Protein AF-A0A9Q5C051-F1 (afdb_monomer_lite)

pLDDT: mean 81.2, std 15.71, range [32.88, 98.19]

Sequence (158 aa):
MPCTTTLAGKKATADGSTLIARNEDYGHAFNPKRFIVVTPDKQPKDYQSVTSKCKVDLPGNPMRYTVVPELESTMKTMGWWGEAGINAANVAMSATETSTTNSRVLGVDPMNKKGIGEELQMKLQKANDQTAKAAYDAAMKCFGDCVETGALQIKLNY

Radius of gyration: 18.77 Å; chains: 1; bounding box: 48×50×43 Å

Structure (mmCIF, N/CA/C/O backbone):
data_AF-A0A9Q5C051-F1
#
_entry.id   AF-A0A9Q5C051-F1
#
loop_
_atom_site.group_PDB
_atom_site.id
_atom_site.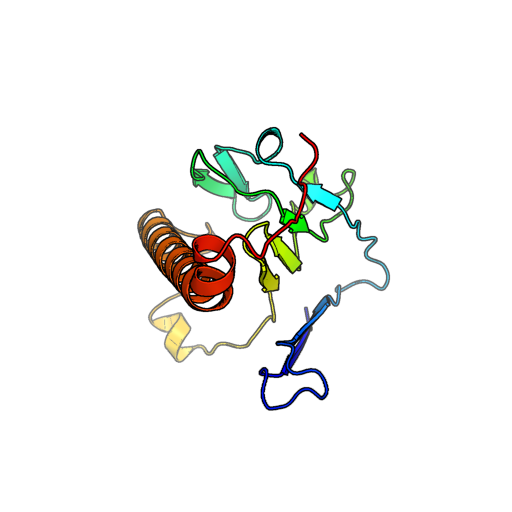type_symbol
_atom_site.label_atom_id
_atom_site.label_alt_id
_atom_site.label_comp_id
_atom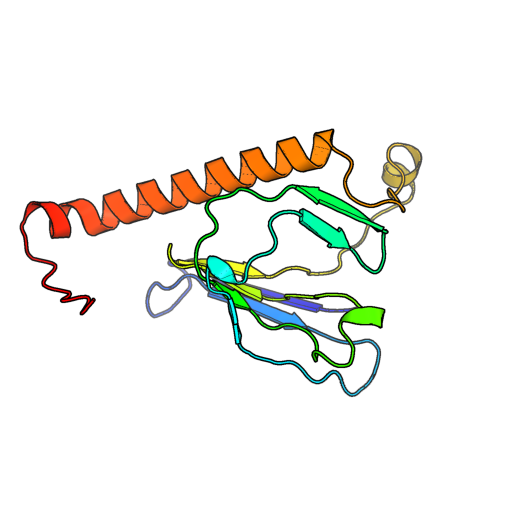_site.label_asym_id
_atom_site.label_entity_id
_atom_site.label_seq_id
_atom_site.pdbx_PDB_ins_code
_atom_site.Cartn_x
_atom_site.Cartn_y
_atom_site.Cartn_z
_atom_site.occupancy
_atom_site.B_iso_or_equiv
_atom_site.auth_seq_id
_atom_site.auth_comp_id
_atom_site.auth_asym_id
_atom_site.auth_atom_id
_atom_site.pdbx_PDB_model_num
ATOM 1 N N . MET A 1 1 ? 11.173 -9.947 -2.885 1.00 74.62 1 MET A N 1
ATOM 2 C CA . MET A 1 1 ? 11.830 -9.709 -1.584 1.00 74.62 1 MET A CA 1
ATOM 3 C C . MET A 1 1 ? 10.912 -10.285 -0.525 1.00 74.62 1 MET A C 1
ATOM 5 O O . MET A 1 1 ? 9.707 -10.253 -0.771 1.00 74.62 1 MET A O 1
ATOM 9 N N . PRO A 1 2 ? 11.434 -10.899 0.546 1.00 84.94 2 PRO A N 1
ATOM 10 C CA . PRO A 1 2 ? 10.574 -11.351 1.628 1.00 84.94 2 PRO A CA 1
ATOM 11 C C . PRO A 1 2 ? 9.934 -10.132 2.296 1.00 84.94 2 PRO A C 1
ATOM 13 O O . PRO A 1 2 ? 10.483 -9.038 2.274 1.00 84.94 2 PRO A O 1
ATOM 16 N N . CYS A 1 3 ? 8.728 -10.297 2.797 1.00 91.00 3 CYS A N 1
ATOM 17 C CA . CYS A 1 3 ? 8.149 -9.413 3.789 1.00 91.00 3 CYS A CA 1
ATOM 18 C C . CYS A 1 3 ? 7.553 -10.330 4.857 1.00 91.00 3 CYS A C 1
ATOM 20 O O . CYS A 1 3 ? 7.544 -11.560 4.731 1.00 91.00 3 CYS A O 1
ATOM 22 N N . THR A 1 4 ? 7.097 -9.754 5.957 1.00 93.50 4 THR A N 1
ATOM 23 C CA . THR A 1 4 ? 6.264 -10.495 6.904 1.00 93.50 4 THR A CA 1
ATOM 24 C C . THR A 1 4 ? 5.171 -9.583 7.400 1.00 93.50 4 THR A C 1
ATOM 26 O O . THR A 1 4 ? 5.454 -8.501 7.914 1.00 93.50 4 THR A O 1
ATOM 29 N N . THR A 1 5 ? 3.930 -10.032 7.252 1.00 93.12 5 THR A N 1
ATOM 30 C CA . THR A 1 5 ? 2.733 -9.273 7.607 1.00 93.12 5 THR A CA 1
ATOM 31 C C . THR A 1 5 ? 2.006 -9.917 8.786 1.00 93.12 5 THR A C 1
ATOM 33 O O . THR A 1 5 ? 1.741 -11.119 8.779 1.00 93.12 5 THR A O 1
ATOM 36 N N . THR A 1 6 ? 1.612 -9.097 9.762 1.00 94.81 6 THR A N 1
ATOM 37 C CA . THR A 1 6 ? 0.761 -9.479 10.897 1.00 94.81 6 THR A CA 1
ATOM 38 C C . THR A 1 6 ? -0.534 -8.679 10.854 1.00 94.81 6 THR A C 1
ATOM 40 O O . THR A 1 6 ? -0.519 -7.454 10.721 1.00 94.81 6 THR A O 1
ATOM 43 N N . LEU A 1 7 ? -1.662 -9.375 11.001 1.00 91.88 7 LEU A N 1
ATOM 44 C CA . LEU A 1 7 ? -2.998 -8.785 11.037 1.00 91.88 7 LEU A CA 1
ATOM 45 C C . LEU A 1 7 ? -3.692 -9.178 12.345 1.00 91.88 7 LEU A C 1
ATOM 47 O O . LEU A 1 7 ? -3.722 -10.359 12.692 1.00 91.88 7 LEU A O 1
ATOM 51 N N . ALA A 1 8 ? -4.292 -8.213 13.042 1.00 90.38 8 ALA A N 1
ATOM 52 C CA . ALA A 1 8 ? -5.121 -8.472 14.217 1.00 90.38 8 ALA A CA 1
ATOM 53 C C . ALA A 1 8 ? -6.434 -7.688 14.126 1.00 90.38 8 ALA A C 1
ATOM 55 O O . ALA A 1 8 ? -6.449 -6.462 14.021 1.00 90.38 8 ALA A O 1
ATOM 56 N N . GLY A 1 9 ? -7.559 -8.404 14.155 1.00 88.81 9 GLY A N 1
ATOM 57 C CA . GLY A 1 9 ? -8.879 -7.776 14.173 1.00 88.81 9 GLY A CA 1
ATOM 58 C C . GLY A 1 9 ? -9.217 -7.201 15.548 1.00 88.81 9 GLY A C 1
ATOM 59 O O . GLY A 1 9 ? -8.744 -7.705 16.560 1.00 88.81 9 GLY A O 1
ATOM 60 N N . LYS A 1 10 ? -10.136 -6.230 15.598 1.00 88.12 10 LYS A N 1
ATOM 61 C CA . LYS A 1 10 ? -10.591 -5.556 16.835 1.00 88.12 10 LYS A CA 1
ATOM 62 C C . LYS A 1 10 ? -11.032 -6.437 18.013 1.00 88.12 10 LYS A C 1
ATOM 64 O O . LYS A 1 10 ? -11.194 -5.941 19.113 1.00 88.12 10 LYS A O 1
ATOM 69 N N . LYS A 1 11 ? -11.323 -7.722 17.792 1.00 90.69 11 LYS A N 1
ATOM 70 C CA . LYS A 1 11 ? -11.683 -8.667 18.869 1.00 90.69 11 LYS A CA 1
ATOM 71 C C . LYS A 1 11 ? -10.487 -9.465 19.401 1.00 90.69 11 LYS A C 1
ATOM 73 O O . LYS A 1 11 ? -10.646 -10.213 20.355 1.00 90.69 11 LYS A O 1
ATOM 78 N N . ALA A 1 12 ? -9.335 -9.356 18.747 1.00 93.50 12 ALA A N 1
ATOM 79 C CA . ALA A 1 12 ? -8.104 -10.065 19.080 1.00 93.50 12 ALA A CA 1
ATOM 80 C C . ALA A 1 12 ? -7.056 -9.151 19.742 1.00 93.50 12 ALA A C 1
ATOM 82 O O . ALA A 1 12 ? -6.034 -9.638 20.214 1.00 93.50 12 ALA A O 1
ATOM 83 N N . THR A 1 13 ? -7.291 -7.839 19.767 1.00 91.50 13 THR A N 1
ATOM 84 C CA . THR A 1 13 ? -6.419 -6.829 20.374 1.00 91.50 13 THR A CA 1
ATOM 85 C C . THR A 1 13 ? -6.937 -6.428 21.753 1.00 91.50 13 THR A C 1
ATOM 87 O O . THR A 1 13 ? -8.142 -6.434 22.001 1.00 91.50 13 THR A O 1
ATOM 90 N N . ALA A 1 14 ? -6.027 -6.083 22.667 1.00 96.31 14 ALA A N 1
ATOM 91 C CA . ALA A 1 14 ? -6.376 -5.767 24.055 1.00 96.31 14 ALA A CA 1
ATOM 92 C C . ALA A 1 14 ? -7.180 -4.461 24.201 1.00 96.31 14 ALA A C 1
ATOM 94 O O . ALA A 1 14 ? -7.983 -4.330 25.120 1.00 96.31 14 ALA A O 1
ATOM 95 N N . ASP A 1 15 ? -6.971 -3.507 23.295 1.00 95.00 15 ASP A N 1
ATOM 96 C CA . ASP A 1 15 ? -7.589 -2.178 23.299 1.00 95.00 15 ASP A CA 1
ATOM 97 C C . ASP A 1 15 ? -8.748 -2.038 22.296 1.00 95.00 15 ASP A C 1
ATOM 99 O O . ASP A 1 15 ? -9.327 -0.963 22.152 1.00 95.00 15 ASP A O 1
ATOM 103 N N . GLY A 1 16 ? -9.091 -3.111 21.578 1.00 91.88 16 GLY A N 1
ATOM 104 C CA . GLY A 1 16 ? -10.125 -3.087 20.548 1.00 91.88 16 GLY A CA 1
ATOM 105 C C . GLY A 1 16 ? -9.705 -2.442 19.219 1.00 91.88 16 GLY A C 1
ATOM 106 O O . GLY A 1 16 ? -10.545 -2.289 18.328 1.00 91.88 16 GLY A O 1
ATOM 107 N N . SER A 1 17 ? -8.433 -2.069 19.041 1.00 91.38 17 SER A N 1
ATOM 108 C CA . SER A 1 17 ? -7.919 -1.524 17.776 1.00 91.38 17 SER A CA 1
ATOM 109 C C . SER A 1 17 ? -7.830 -2.591 16.676 1.00 91.38 17 SER A C 1
ATOM 111 O O . SER A 1 17 ? -7.776 -3.789 16.942 1.00 91.38 17 SER A O 1
ATOM 113 N N . THR A 1 18 ? -7.812 -2.185 15.405 1.00 90.81 18 THR A N 1
ATOM 114 C CA . THR A 1 18 ? -7.456 -3.095 14.298 1.00 90.81 18 THR A CA 1
ATOM 115 C C . THR A 1 18 ? -6.015 -2.825 13.895 1.00 90.81 18 THR A C 1
ATOM 117 O O . THR A 1 18 ? -5.665 -1.674 13.646 1.00 90.81 18 THR A O 1
ATOM 120 N N . LEU A 1 19 ? -5.190 -3.869 13.818 1.00 92.00 19 LEU A N 1
ATOM 121 C CA . LEU A 1 19 ? -3.766 -3.747 13.512 1.00 92.00 19 LEU A CA 1
ATOM 122 C C . LEU A 1 19 ? -3.446 -4.388 12.166 1.00 92.00 19 LEU A C 1
ATOM 124 O O . LEU A 1 19 ? -3.791 -5.546 11.916 1.00 92.00 19 LEU A O 1
ATOM 128 N N . ILE A 1 20 ? -2.732 -3.631 11.337 1.00 94.94 20 ILE A N 1
ATOM 129 C CA . ILE A 1 20 ? -2.005 -4.131 10.173 1.00 94.94 20 ILE A CA 1
ATOM 130 C C . ILE A 1 20 ? -0.543 -3.717 10.340 1.00 94.94 20 ILE A C 1
ATOM 132 O O . ILE A 1 20 ? -0.246 -2.542 10.547 1.00 94.94 20 ILE A O 1
ATOM 136 N N . ALA A 1 21 ? 0.370 -4.679 10.297 1.00 94.12 21 ALA A N 1
ATOM 137 C CA . ALA A 1 21 ? 1.800 -4.435 10.443 1.00 94.12 21 ALA A CA 1
ATOM 138 C C . ALA A 1 21 ? 2.562 -5.263 9.415 1.00 94.12 21 ALA A C 1
ATOM 140 O O . ALA A 1 21 ? 2.165 -6.389 9.118 1.00 94.12 21 ALA A O 1
ATOM 141 N N . ARG A 1 22 ? 3.643 -4.708 8.868 1.00 95.25 22 ARG A N 1
ATOM 142 C CA . ARG A 1 22 ? 4.486 -5.400 7.895 1.00 95.25 22 ARG A CA 1
ATOM 143 C C . ARG A 1 22 ? 5.940 -4.968 8.035 1.00 95.25 22 ARG A C 1
ATOM 145 O O . ARG A 1 22 ? 6.203 -3.771 8.124 1.00 95.25 22 ARG A O 1
ATOM 152 N N . ASN A 1 23 ? 6.851 -5.934 7.982 1.00 93.00 23 ASN A N 1
ATOM 153 C CA . ASN A 1 23 ? 8.261 -5.667 7.722 1.00 93.00 23 ASN A CA 1
ATOM 154 C C . ASN A 1 23 ? 8.466 -5.474 6.218 1.00 93.00 23 ASN A C 1
ATOM 156 O O . ASN A 1 23 ? 8.081 -6.333 5.421 1.00 93.00 23 ASN A O 1
ATOM 160 N N . GLU A 1 24 ? 9.042 -4.338 5.840 1.00 89.94 24 GLU A N 1
ATOM 161 C CA . GLU A 1 24 ? 9.502 -4.081 4.479 1.00 89.94 24 GLU A CA 1
ATOM 162 C C . GLU A 1 24 ? 10.954 -4.525 4.373 1.00 89.94 24 GLU A C 1
ATOM 164 O O . GLU A 1 24 ? 11.859 -3.778 4.738 1.00 89.94 24 GLU A O 1
ATOM 169 N N . ASP A 1 25 ? 11.175 -5.766 3.936 1.00 90.12 25 ASP A N 1
ATOM 170 C CA . ASP A 1 25 ? 12.541 -6.243 3.753 1.00 90.12 25 ASP A CA 1
ATOM 171 C C . ASP A 1 25 ? 13.044 -5.872 2.358 1.00 90.12 25 ASP A C 1
ATOM 173 O O . ASP A 1 25 ? 12.362 -6.038 1.339 1.00 90.12 25 ASP A O 1
ATOM 177 N N . TYR A 1 26 ? 14.297 -5.430 2.317 1.00 84.06 26 TYR A N 1
ATOM 178 C CA . TYR A 1 26 ? 14.994 -5.076 1.095 1.00 84.06 26 TYR A CA 1
ATOM 179 C C . TYR A 1 26 ? 16.094 -6.095 0.779 1.00 84.06 26 TYR A C 1
ATOM 181 O O . TYR A 1 26 ? 16.692 -6.699 1.668 1.00 84.06 26 TYR A O 1
ATOM 189 N N . GLY A 1 27 ? 16.386 -6.300 -0.509 1.00 78.94 27 GLY A N 1
ATOM 190 C CA . GLY A 1 27 ? 17.401 -7.265 -0.959 1.00 78.94 27 GLY A CA 1
ATOM 191 C C . GLY A 1 27 ? 18.842 -6.909 -0.563 1.00 78.94 27 GLY A C 1
ATOM 192 O O . GLY A 1 27 ? 19.735 -7.745 -0.687 1.00 78.94 27 GLY A O 1
ATOM 193 N N . HIS A 1 28 ? 19.071 -5.685 -0.082 1.00 76.19 28 HIS A N 1
ATOM 194 C CA . HIS A 1 28 ? 20.347 -5.211 0.448 1.00 76.19 28 HIS A CA 1
ATOM 195 C C . HIS A 1 28 ? 20.202 -4.792 1.914 1.00 76.19 28 HIS A C 1
ATOM 197 O O . HIS A 1 28 ? 19.116 -4.446 2.365 1.00 76.19 28 HIS A O 1
ATOM 203 N N . ALA A 1 29 ? 21.318 -4.764 2.645 1.00 72.94 29 ALA A N 1
ATOM 204 C CA . ALA A 1 29 ? 21.330 -4.523 4.089 1.00 72.94 29 ALA A CA 1
ATOM 205 C C . ALA A 1 29 ? 20.819 -3.134 4.530 1.00 72.94 29 ALA A C 1
ATOM 207 O O . ALA A 1 29 ? 20.498 -2.960 5.701 1.00 72.94 29 ALA A O 1
ATOM 208 N N . PHE A 1 30 ? 20.761 -2.142 3.634 1.00 84.25 30 PHE A N 1
ATOM 209 C CA . PHE A 1 30 ? 20.339 -0.783 3.969 1.00 84.25 30 PHE A CA 1
ATOM 210 C C . PHE A 1 30 ? 19.373 -0.231 2.919 1.00 84.25 30 PHE A C 1
ATOM 212 O O . PHE A 1 30 ? 19.734 -0.128 1.745 1.00 84.25 30 PHE A O 1
ATOM 219 N N . ASN A 1 31 ? 18.171 0.149 3.362 1.00 87.06 31 ASN A N 1
ATOM 220 C CA . ASN A 1 31 ? 17.200 0.908 2.579 1.00 87.06 31 ASN A CA 1
ATOM 221 C C . ASN A 1 31 ? 16.661 2.082 3.420 1.00 87.06 31 ASN A C 1
ATOM 223 O O . ASN A 1 31 ? 15.814 1.875 4.291 1.00 87.06 31 ASN A O 1
ATOM 227 N N . PRO A 1 32 ? 17.190 3.305 3.261 1.00 90.25 32 PRO A N 1
ATOM 228 C CA . PRO A 1 32 ? 16.758 4.442 4.061 1.00 90.25 32 PRO A CA 1
ATOM 229 C C . PRO A 1 32 ? 15.341 4.873 3.668 1.00 90.25 32 PRO A C 1
ATOM 231 O O . PRO A 1 32 ? 15.095 5.306 2.544 1.00 90.25 32 PRO A O 1
ATOM 234 N N . LYS A 1 33 ? 14.420 4.826 4.630 1.00 92.44 33 LYS A N 1
ATOM 235 C CA . LYS A 1 33 ? 13.030 5.251 4.450 1.00 92.44 33 LYS A CA 1
ATOM 236 C C . LYS A 1 33 ? 12.757 6.612 5.076 1.00 92.44 33 LYS A C 1
ATOM 238 O O . LYS A 1 33 ? 13.420 7.037 6.024 1.00 92.44 33 LYS A O 1
ATOM 243 N N . ARG A 1 34 ? 11.738 7.293 4.558 1.00 94.94 34 ARG A N 1
ATOM 244 C CA . ARG A 1 34 ? 11.198 8.532 5.139 1.00 94.94 34 ARG A CA 1
ATOM 245 C C . ARG A 1 34 ? 9.822 8.264 5.705 1.00 94.94 34 ARG A C 1
ATOM 247 O O . ARG A 1 34 ? 9.134 7.377 5.233 1.00 94.94 34 ARG A O 1
ATOM 254 N N . PHE A 1 35 ? 9.392 9.090 6.647 1.00 97.38 35 PHE A N 1
ATOM 255 C CA . PHE A 1 35 ? 7.996 9.161 7.053 1.00 97.38 35 PHE A CA 1
ATOM 256 C C . PHE A 1 35 ? 7.478 10.562 6.763 1.00 97.38 35 PHE A C 1
ATOM 258 O O . PHE A 1 35 ? 8.016 11.540 7.284 1.00 97.38 35 PHE A O 1
ATOM 265 N N . ILE A 1 36 ? 6.480 10.669 5.888 1.00 97.75 36 ILE A N 1
ATOM 266 C CA . ILE A 1 36 ? 5.948 11.964 5.454 1.00 97.75 36 ILE A CA 1
ATOM 267 C C . ILE A 1 36 ? 4.421 11.960 5.435 1.00 97.75 36 ILE A C 1
ATOM 269 O O . ILE A 1 36 ? 3.768 10.916 5.450 1.00 97.75 36 ILE A O 1
ATOM 273 N N . VAL A 1 37 ? 3.860 13.163 5.344 1.00 98.19 37 VAL A N 1
ATOM 274 C CA . VAL A 1 37 ? 2.442 13.400 5.080 1.00 98.19 37 VAL A CA 1
ATOM 275 C C . VAL A 1 37 ? 2.300 13.968 3.672 1.00 98.19 37 VAL A C 1
ATOM 277 O O . VAL A 1 37 ? 2.908 14.994 3.355 1.00 98.19 37 VAL A O 1
ATOM 280 N N . VAL A 1 38 ? 1.475 13.332 2.844 1.00 96.62 38 VAL A N 1
ATOM 281 C CA . VAL A 1 38 ? 1.061 13.867 1.544 1.00 96.62 38 VAL A CA 1
ATOM 282 C C . VAL A 1 38 ? -0.262 14.593 1.726 1.00 96.62 38 VAL A C 1
ATOM 284 O O . VAL A 1 38 ? -1.264 14.005 2.136 1.00 96.62 38 VAL A O 1
ATOM 287 N N . THR A 1 39 ? -0.253 15.896 1.467 1.00 97.19 39 THR A N 1
ATOM 288 C CA . THR A 1 39 ? -1.450 16.737 1.438 1.00 97.19 39 THR A CA 1
ATOM 289 C C . THR A 1 39 ? -2.095 16.694 0.047 1.00 97.19 39 THR A C 1
ATOM 291 O O . THR A 1 39 ? -1.398 16.390 -0.922 1.00 97.19 39 THR A O 1
ATOM 294 N N . PRO A 1 40 ? -3.408 16.973 -0.086 1.00 93.88 40 PRO A N 1
ATOM 295 C CA . PRO A 1 40 ? -4.114 16.850 -1.365 1.00 93.88 40 PRO A CA 1
ATOM 296 C C . PRO A 1 40 ? -3.476 17.623 -2.529 1.00 93.88 40 PRO A C 1
ATOM 298 O O . PRO A 1 40 ? -3.458 17.136 -3.652 1.00 93.88 40 PRO A O 1
ATOM 301 N N . ASP A 1 41 ? -2.903 18.796 -2.255 1.00 95.06 41 ASP A N 1
ATOM 302 C CA . ASP A 1 41 ? -2.189 19.647 -3.216 1.00 95.06 41 ASP A CA 1
ATOM 303 C C . ASP A 1 41 ? -0.872 19.038 -3.728 1.00 95.06 41 ASP A C 1
ATOM 305 O O . ASP A 1 41 ? -0.402 19.401 -4.805 1.00 95.06 41 ASP A O 1
ATOM 309 N N . LYS A 1 42 ? -0.289 18.094 -2.981 1.00 94.19 42 LYS A N 1
ATOM 310 C CA . LYS A 1 42 ? 0.955 17.394 -3.338 1.00 94.19 42 LYS A CA 1
ATOM 311 C C . LYS A 1 42 ? 0.715 16.064 -4.047 1.00 94.19 42 LYS A C 1
ATOM 313 O O . LYS A 1 42 ? 1.675 15.460 -4.525 1.00 94.19 42 LYS A O 1
ATOM 318 N N . GLN A 1 43 ? -0.528 15.591 -4.100 1.00 93.00 43 GLN A N 1
ATOM 319 C CA . GLN A 1 43 ? -0.865 14.358 -4.797 1.00 93.00 43 GLN A CA 1
ATOM 320 C C . GLN A 1 43 ? -0.850 14.600 -6.316 1.00 93.00 43 GLN A C 1
ATOM 322 O O . GLN A 1 43 ? -1.538 15.506 -6.793 1.00 93.00 43 GLN A O 1
ATOM 327 N N . PRO A 1 44 ? -0.113 13.799 -7.107 1.00 90.56 44 PRO A N 1
ATOM 328 C CA . PRO A 1 44 ? -0.172 13.908 -8.558 1.00 90.56 44 PRO A CA 1
ATOM 329 C C . PRO A 1 44 ? -1.566 13.525 -9.069 1.00 90.56 44 PRO A C 1
ATOM 331 O O . PRO A 1 44 ? -2.180 12.587 -8.565 1.00 90.56 44 PRO A O 1
ATOM 334 N N . LYS A 1 45 ? -2.049 14.237 -10.091 1.00 89.25 45 LYS A N 1
ATOM 335 C CA . LYS A 1 45 ? -3.263 13.855 -10.833 1.00 89.25 45 LYS A CA 1
ATOM 336 C C . LYS A 1 45 ? -2.965 12.806 -11.897 1.00 89.25 45 LYS A C 1
ATOM 338 O O . LYS A 1 45 ? -3.767 11.911 -12.094 1.00 89.25 45 LYS A O 1
ATOM 343 N N . ASP A 1 46 ? -1.771 12.861 -12.476 1.00 90.44 46 ASP A N 1
ATOM 344 C CA . ASP A 1 46 ? -1.314 11.901 -13.473 1.00 90.44 46 ASP A CA 1
ATOM 345 C C . ASP A 1 46 ? -0.083 11.193 -12.905 1.00 90.44 46 ASP A C 1
ATOM 347 O O . ASP A 1 46 ? 0.964 11.809 -12.676 1.00 90.44 46 ASP A O 1
ATOM 351 N N . TYR A 1 47 ? -0.204 9.898 -12.628 1.00 88.69 47 TYR A N 1
ATOM 352 C CA . TYR A 1 47 ? 0.894 9.098 -12.099 1.00 88.69 47 TYR A CA 1
ATOM 353 C C . TYR A 1 47 ? 1.494 8.216 -13.190 1.00 88.69 47 TYR A C 1
ATOM 355 O O . TYR A 1 47 ? 0.778 7.535 -13.921 1.00 88.69 47 TYR A O 1
ATOM 363 N N . GLN A 1 48 ? 2.827 8.165 -13.262 1.00 89.25 48 GLN A N 1
ATOM 364 C CA . GLN A 1 48 ? 3.539 7.179 -14.068 1.00 89.25 48 GLN A CA 1
ATOM 365 C C . GLN A 1 48 ? 4.529 6.386 -13.213 1.00 89.25 48 GLN A C 1
ATOM 367 O O . GLN A 1 48 ? 5.418 6.951 -12.576 1.00 89.25 48 GLN A O 1
ATOM 372 N N . SER A 1 49 ? 4.412 5.058 -13.249 1.00 88.88 49 SER A N 1
ATOM 373 C CA . SER A 1 49 ? 5.359 4.164 -12.583 1.00 88.88 49 SER A CA 1
ATOM 374 C C . SER A 1 49 ? 6.740 4.241 -13.232 1.00 88.88 49 SER A C 1
ATOM 376 O O . SER A 1 49 ? 6.881 4.151 -14.455 1.00 88.88 49 SER A O 1
ATOM 378 N N . VAL A 1 50 ? 7.785 4.337 -12.409 1.00 89.88 50 VAL A N 1
ATOM 379 C CA . VAL A 1 50 ? 9.176 4.329 -12.880 1.00 89.88 50 VAL A CA 1
ATOM 380 C C . VAL A 1 50 ? 9.557 2.967 -13.463 1.00 89.88 50 VAL A C 1
ATOM 382 O O . VAL A 1 50 ? 10.224 2.926 -14.498 1.00 89.88 50 VAL A O 1
ATOM 385 N N . THR A 1 51 ? 9.118 1.865 -12.854 1.00 86.12 51 THR A N 1
ATOM 386 C CA . THR A 1 51 ? 9.550 0.506 -13.216 1.00 86.12 51 THR A CA 1
ATOM 387 C C . THR A 1 51 ? 8.789 -0.054 -14.415 1.00 86.12 51 THR A C 1
ATOM 389 O O . THR A 1 51 ? 9.408 -0.521 -15.366 1.00 86.12 51 THR A O 1
ATOM 392 N N . SER A 1 52 ? 7.457 0.031 -14.414 1.00 85.25 52 SER A N 1
ATOM 393 C CA . SER A 1 52 ? 6.612 -0.543 -15.475 1.00 85.25 52 SER A CA 1
ATOM 394 C C . SER A 1 52 ? 6.228 0.446 -16.576 1.00 85.25 52 SER A C 1
ATOM 396 O O . SER A 1 52 ? 5.709 0.032 -17.610 1.00 85.25 52 SER A O 1
ATOM 398 N N . LYS A 1 53 ? 6.453 1.752 -16.365 1.00 88.38 53 LYS A N 1
ATOM 399 C CA . LYS A 1 53 ? 5.988 2.856 -17.232 1.00 88.38 53 LYS A CA 1
ATOM 400 C C . LYS A 1 53 ? 4.466 2.979 -17.358 1.00 88.38 53 LYS A C 1
ATOM 402 O O . LYS A 1 53 ? 4.001 3.830 -18.119 1.00 88.38 53 LYS A O 1
ATOM 407 N N . CYS A 1 54 ? 3.716 2.193 -16.584 1.00 85.88 54 CYS A N 1
ATOM 408 C CA . CYS A 1 54 ? 2.266 2.276 -16.458 1.00 85.88 54 CYS A CA 1
ATOM 409 C C . CYS A 1 54 ? 1.845 3.699 -16.090 1.00 85.88 54 CYS A C 1
ATOM 411 O O . CYS A 1 54 ? 2.412 4.268 -15.155 1.00 85.88 54 CYS A O 1
ATOM 413 N N . LYS A 1 55 ? 0.862 4.242 -16.809 1.00 87.81 55 LYS A N 1
ATOM 414 C CA . LYS A 1 55 ? 0.246 5.541 -16.526 1.00 87.81 55 LYS A CA 1
ATOM 415 C C . LYS A 1 55 ? -1.129 5.332 -15.910 1.00 87.81 55 LYS A C 1
ATOM 417 O O . LYS A 1 55 ? -1.818 4.394 -16.293 1.00 87.81 55 LYS A O 1
ATOM 422 N N . VAL A 1 56 ? -1.469 6.170 -14.943 1.00 83.50 56 VAL A N 1
ATOM 423 C CA . VAL A 1 56 ? -2.692 6.088 -14.151 1.00 83.50 56 VAL A CA 1
ATOM 424 C C . VAL A 1 56 ? -3.163 7.511 -13.888 1.00 83.50 56 VAL A C 1
ATOM 426 O O . VAL A 1 56 ? -2.499 8.248 -13.158 1.00 83.50 56 VAL A O 1
ATOM 429 N N . ASP A 1 57 ? -4.315 7.870 -14.444 1.00 84.56 57 ASP A N 1
ATOM 430 C CA . ASP A 1 57 ? -5.036 9.073 -14.035 1.00 84.56 57 ASP A CA 1
ATOM 431 C C . ASP A 1 57 ? -5.672 8.826 -12.662 1.00 84.56 57 ASP A C 1
ATOM 433 O O . ASP A 1 57 ? -6.369 7.827 -12.436 1.00 84.56 57 ASP A O 1
ATOM 437 N N . LEU A 1 58 ? -5.380 9.717 -11.723 1.00 84.50 58 LEU A N 1
ATOM 438 C CA . LEU A 1 58 ? -5.829 9.666 -10.341 1.00 84.50 58 LEU A CA 1
ATOM 439 C C . LEU A 1 58 ? -7.009 10.626 -10.122 1.00 84.50 58 LEU A C 1
ATOM 441 O O . LEU A 1 58 ? -7.089 11.679 -10.761 1.00 84.50 58 LEU A O 1
ATOM 445 N N . PRO A 1 59 ? -7.927 10.304 -9.191 1.00 81.88 59 PRO A N 1
ATOM 446 C CA . PRO A 1 59 ? -9.049 11.177 -8.867 1.00 81.88 59 PRO A CA 1
ATOM 447 C C . PRO A 1 59 ? -8.608 12.584 -8.447 1.00 81.88 59 PRO A C 1
ATOM 449 O O . PRO A 1 59 ? -7.623 12.765 -7.731 1.00 81.88 59 PRO A O 1
ATOM 452 N N . GLY A 1 60 ? -9.392 13.592 -8.836 1.00 84.56 60 GLY A N 1
ATOM 453 C CA . GLY A 1 60 ? -9.095 15.001 -8.556 1.00 84.56 60 GLY A CA 1
ATOM 454 C C . GLY A 1 60 ? -9.322 15.452 -7.106 1.00 84.56 60 GLY A C 1
ATOM 455 O O . GLY A 1 60 ? -9.038 16.604 -6.790 1.00 84.56 60 GLY A O 1
ATOM 456 N N . ASN A 1 61 ? -9.836 14.580 -6.235 1.00 86.25 61 ASN A N 1
ATOM 457 C CA . ASN A 1 61 ? -10.197 14.861 -4.841 1.00 86.25 61 ASN A CA 1
ATOM 458 C C . ASN A 1 61 ? -9.486 13.928 -3.831 1.00 86.25 61 ASN A C 1
ATOM 460 O O . ASN A 1 61 ? -10.150 13.248 -3.043 1.00 86.25 61 ASN A O 1
ATOM 464 N N . PRO A 1 62 ? -8.143 13.868 -3.826 1.00 88.19 62 PRO A N 1
ATOM 465 C CA . PRO A 1 62 ? -7.412 12.991 -2.921 1.00 88.19 62 PRO A CA 1
ATOM 466 C C . PRO A 1 62 ? -7.526 13.453 -1.464 1.00 88.19 62 PRO A C 1
ATOM 468 O O . PRO A 1 62 ? -7.528 14.645 -1.160 1.00 88.19 62 PRO A O 1
ATOM 471 N N . MET A 1 63 ? -7.570 12.496 -0.538 1.00 90.81 63 MET A N 1
ATOM 472 C CA . MET A 1 63 ? -7.454 12.779 0.894 1.00 90.81 63 MET A CA 1
ATOM 473 C C . MET A 1 63 ? -5.984 12.912 1.298 1.00 90.81 63 MET A C 1
ATOM 475 O O . MET A 1 63 ? -5.111 12.299 0.691 1.00 90.81 63 MET A O 1
ATOM 479 N N . ARG A 1 64 ? -5.712 13.644 2.385 1.00 95.38 64 ARG A N 1
ATOM 480 C CA . ARG A 1 64 ? -4.398 13.624 3.047 1.00 95.38 64 ARG A CA 1
ATOM 481 C C . ARG A 1 64 ? -4.088 12.217 3.570 1.00 95.38 64 ARG A C 1
ATOM 483 O O . ARG A 1 64 ? -4.984 11.577 4.123 1.00 95.38 64 ARG A O 1
ATOM 490 N N . TYR A 1 65 ? -2.834 11.776 3.485 1.00 95.19 65 TYR A N 1
ATOM 491 C CA . TYR A 1 65 ? -2.394 10.495 4.052 1.00 95.19 65 TYR A CA 1
ATOM 492 C C . TYR A 1 65 ? -0.934 10.512 4.521 1.00 95.19 65 TYR A C 1
ATOM 494 O O . TYR A 1 65 ? -0.122 11.305 4.044 1.00 95.19 65 TYR A O 1
ATOM 502 N N . THR A 1 66 ? -0.608 9.651 5.486 1.00 98.19 66 THR A N 1
ATOM 503 C CA . THR A 1 66 ? 0.779 9.332 5.855 1.00 98.19 66 THR A CA 1
ATOM 504 C C . THR A 1 66 ? 1.344 8.270 4.922 1.00 98.19 66 THR A C 1
ATOM 506 O O . THR A 1 66 ? 0.591 7.463 4.387 1.00 98.19 66 THR A O 1
ATOM 509 N N . VAL A 1 67 ? 2.657 8.258 4.713 1.00 97.00 67 VAL A N 1
ATOM 510 C CA . VAL A 1 67 ? 3.314 7.308 3.805 1.00 97.00 67 VAL A CA 1
ATOM 511 C C . VAL A 1 67 ? 4.777 7.106 4.199 1.00 97.00 67 VAL A C 1
ATOM 513 O O . VAL A 1 67 ? 5.378 8.002 4.806 1.00 97.00 67 VAL A O 1
ATOM 516 N N . VAL A 1 68 ? 5.353 5.954 3.840 1.00 96.62 68 VAL A N 1
ATOM 517 C CA . VAL A 1 68 ? 6.751 5.600 4.139 1.00 96.62 68 VAL A CA 1
ATOM 518 C C . VAL A 1 68 ? 7.573 5.399 2.849 1.00 96.62 68 VAL A C 1
ATOM 520 O O . VAL A 1 68 ? 7.923 4.269 2.515 1.00 96.62 68 VAL A O 1
ATOM 523 N N . PRO A 1 69 ? 7.832 6.460 2.058 1.00 95.00 69 PRO A N 1
ATOM 524 C CA . PRO A 1 69 ? 8.430 6.331 0.738 1.00 95.00 69 PRO A CA 1
ATOM 525 C C . PRO A 1 69 ? 9.954 6.196 0.785 1.00 95.00 69 PRO A C 1
ATOM 527 O O . PRO A 1 69 ? 10.608 6.416 1.812 1.00 95.00 69 PRO A O 1
ATOM 530 N N . GLU A 1 70 ? 10.507 5.910 -0.390 1.00 91.81 70 GLU A N 1
ATOM 531 C CA . GLU A 1 70 ? 11.936 6.014 -0.684 1.00 91.81 70 GLU A CA 1
ATOM 532 C C . GLU A 1 70 ? 12.481 7.442 -0.512 1.00 91.81 70 GLU A C 1
ATOM 534 O O . GLU A 1 70 ? 11.742 8.436 -0.445 1.00 91.81 70 GLU A O 1
ATOM 539 N N . LEU A 1 71 ? 13.810 7.562 -0.463 1.00 92.94 71 LEU A N 1
ATOM 540 C CA . LEU A 1 71 ? 14.466 8.867 -0.501 1.00 92.94 71 LEU A CA 1
ATOM 541 C C . LEU A 1 71 ? 14.187 9.593 -1.822 1.00 92.94 71 LEU A C 1
ATOM 543 O O . LEU A 1 71 ? 14.193 9.008 -2.901 1.00 92.94 71 LEU A O 1
ATOM 547 N N . GLU A 1 72 ? 14.063 10.920 -1.760 1.00 89.88 72 GLU A N 1
ATOM 548 C CA . GLU A 1 72 ? 13.933 11.763 -2.960 1.00 89.88 72 GLU A CA 1
ATOM 549 C C . GLU A 1 72 ? 15.067 11.529 -3.974 1.00 89.88 72 GLU A C 1
ATOM 551 O O . GLU A 1 72 ? 14.842 11.575 -5.184 1.00 89.88 72 GLU A O 1
ATOM 556 N N . SER A 1 73 ? 16.275 11.228 -3.487 1.00 91.00 73 SER A N 1
ATOM 557 C CA . SER A 1 73 ? 17.444 10.926 -4.315 1.00 91.00 73 SER A CA 1
ATOM 558 C C . SER A 1 73 ? 17.323 9.616 -5.102 1.00 91.00 73 SER A C 1
ATOM 560 O O . SER A 1 73 ? 17.922 9.509 -6.172 1.00 91.00 73 SER A O 1
ATOM 562 N N . THR A 1 74 ? 16.544 8.640 -4.624 1.00 88.56 74 THR A N 1
ATOM 563 C CA . THR A 1 74 ? 16.368 7.319 -5.2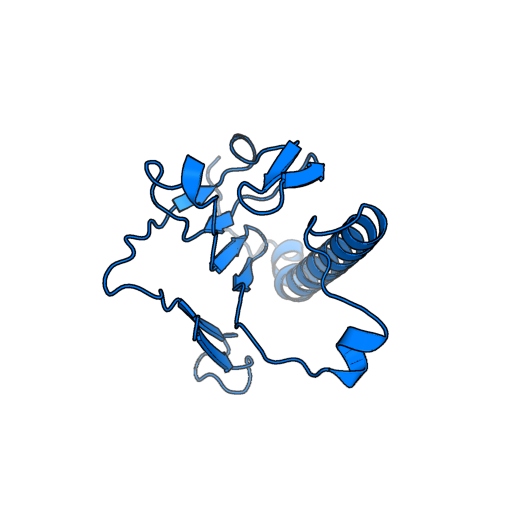57 1.00 88.56 74 THR A CA 1
ATOM 564 C C . THR A 1 74 ? 15.037 7.190 -5.998 1.00 88.56 74 THR A C 1
ATOM 566 O O . THR A 1 74 ? 14.903 6.356 -6.894 1.00 88.56 74 THR A O 1
ATOM 569 N N . MET A 1 75 ? 14.063 8.065 -5.731 1.00 88.44 75 MET A N 1
ATOM 570 C CA . MET A 1 75 ? 12.730 8.005 -6.344 1.00 88.44 75 MET A CA 1
ATOM 571 C C . MET A 1 75 ? 12.729 8.036 -7.878 1.00 88.44 75 MET A C 1
ATOM 573 O O . MET A 1 75 ? 11.878 7.407 -8.503 1.00 88.44 75 MET A O 1
ATOM 577 N N . LYS A 1 76 ? 13.673 8.744 -8.512 1.00 87.50 76 LYS A N 1
ATOM 578 C CA . LYS A 1 76 ? 13.752 8.813 -9.986 1.00 87.50 76 LYS A CA 1
ATOM 579 C C . LYS A 1 76 ? 14.169 7.488 -10.627 1.00 87.50 76 LYS A C 1
ATOM 581 O O . LYS A 1 76 ? 13.815 7.241 -11.777 1.00 87.50 76 LYS A O 1
ATOM 586 N N . THR A 1 77 ? 14.929 6.661 -9.911 1.00 88.31 77 THR A N 1
ATOM 587 C CA . THR A 1 77 ? 15.460 5.389 -10.419 1.00 88.31 77 THR A CA 1
ATOM 588 C C . THR A 1 77 ? 14.635 4.202 -9.938 1.00 88.31 77 THR A C 1
ATOM 590 O O . THR A 1 77 ? 14.363 3.296 -10.721 1.00 88.31 77 THR A O 1
ATOM 593 N N . MET A 1 78 ? 14.197 4.224 -8.679 1.00 85.50 78 MET A N 1
ATOM 594 C CA . MET A 1 78 ? 13.470 3.118 -8.054 1.00 85.50 78 MET A CA 1
ATOM 595 C C . MET A 1 78 ? 11.953 3.299 -8.124 1.00 85.50 78 MET A C 1
ATOM 597 O O . MET A 1 78 ? 11.225 2.318 -8.256 1.00 85.50 78 MET A O 1
ATOM 601 N N . GLY A 1 79 ? 11.468 4.540 -8.098 1.00 89.56 79 GLY A N 1
ATOM 602 C CA . GLY A 1 79 ? 10.048 4.870 -7.985 1.00 89.56 79 GLY A CA 1
ATOM 603 C C . GLY A 1 79 ? 9.645 5.305 -6.579 1.00 89.56 79 GLY A C 1
ATOM 604 O O . GLY A 1 79 ? 10.477 5.485 -5.699 1.00 89.56 79 GLY A O 1
ATOM 605 N N . TRP A 1 80 ? 8.339 5.499 -6.387 1.00 90.56 80 TRP A N 1
ATOM 606 C CA . TRP A 1 80 ? 7.774 6.061 -5.156 1.00 90.56 80 TRP A CA 1
ATOM 607 C C . TRP A 1 80 ? 7.829 5.123 -3.944 1.00 90.56 80 TRP A C 1
ATOM 609 O O . TRP A 1 80 ? 8.204 5.573 -2.867 1.00 90.56 80 TRP A O 1
ATOM 619 N N . TRP A 1 81 ? 7.431 3.853 -4.127 1.00 90.00 81 TRP A N 1
ATOM 620 C CA . TRP A 1 81 ? 7.406 2.813 -3.083 1.00 90.00 81 TRP A CA 1
ATOM 621 C C . TRP A 1 81 ? 6.832 3.307 -1.747 1.00 90.00 81 TRP A C 1
ATOM 623 O O . TRP A 1 81 ? 7.539 3.433 -0.758 1.00 90.00 81 TRP A O 1
ATOM 633 N N . GLY A 1 82 ? 5.536 3.633 -1.729 1.00 91.44 82 GLY A N 1
ATOM 634 C CA . GLY A 1 82 ? 4.887 4.260 -0.569 1.00 91.44 82 GLY A CA 1
ATOM 635 C C . GLY A 1 82 ? 4.676 3.352 0.652 1.00 91.44 82 GLY A C 1
ATOM 636 O O . GLY A 1 82 ? 4.327 3.854 1.715 1.00 91.44 82 GLY A O 1
ATOM 637 N N . GLU A 1 83 ? 4.887 2.045 0.505 1.00 93.00 83 GLU A N 1
ATOM 638 C CA . GLU A 1 83 ? 4.836 1.001 1.539 1.00 93.00 83 GLU A CA 1
ATOM 639 C C . GLU A 1 83 ? 3.555 0.880 2.365 1.00 93.00 83 GLU A C 1
ATOM 641 O O . GLU A 1 83 ? 2.828 -0.105 2.247 1.00 93.00 83 GLU A O 1
ATOM 646 N N . ALA A 1 84 ? 3.309 1.821 3.268 1.00 95.38 84 ALA A N 1
ATOM 647 C CA . ALA A 1 84 ? 2.207 1.793 4.210 1.00 95.38 84 ALA A CA 1
ATOM 648 C C . ALA A 1 84 ? 1.794 3.210 4.601 1.00 95.38 84 ALA A C 1
ATOM 650 O O . ALA A 1 84 ? 2.609 4.133 4.597 1.00 95.38 84 ALA A O 1
ATOM 651 N N . GLY A 1 85 ? 0.523 3.374 4.957 1.00 96.06 85 GLY A N 1
ATOM 652 C CA . GLY A 1 85 ? -0.044 4.681 5.245 1.00 96.06 85 GLY A CA 1
ATOM 653 C C . GLY A 1 85 ? -1.443 4.632 5.836 1.00 96.06 85 GLY A C 1
ATOM 654 O O . GLY A 1 85 ? -2.133 3.615 5.758 1.00 96.06 85 GLY A O 1
ATOM 655 N N . ILE A 1 86 ? -1.859 5.758 6.412 1.00 94.50 86 ILE A N 1
ATOM 656 C CA . ILE A 1 86 ? -3.212 5.986 6.930 1.00 94.50 86 ILE A CA 1
ATOM 657 C C . ILE A 1 86 ? -3.727 7.305 6.356 1.00 94.50 86 ILE A C 1
ATOM 659 O O . ILE A 1 86 ? -3.033 8.324 6.411 1.00 94.50 86 ILE A O 1
ATOM 663 N N . ASN A 1 87 ? -4.933 7.297 5.788 1.00 93.00 87 ASN A N 1
ATOM 664 C CA . ASN A 1 87 ? -5.556 8.501 5.237 1.00 93.00 87 ASN A CA 1
ATOM 665 C C . ASN A 1 87 ? -6.403 9.269 6.272 1.00 93.00 87 ASN A C 1
ATOM 667 O O . ASN A 1 87 ? -6.623 8.819 7.394 1.00 93.00 87 ASN A O 1
ATOM 671 N N . ALA A 1 88 ? -6.917 10.437 5.881 1.00 89.31 88 ALA A N 1
ATOM 672 C CA . ALA A 1 88 ? -7.761 11.283 6.729 1.00 89.31 88 ALA A CA 1
ATOM 673 C C . ALA A 1 88 ? -9.111 10.651 7.135 1.00 89.31 88 ALA A C 1
ATOM 675 O O . ALA A 1 88 ? -9.756 11.159 8.046 1.00 89.31 88 ALA A O 1
ATOM 676 N N . ALA A 1 89 ? -9.524 9.553 6.495 1.00 84.94 89 ALA A N 1
ATOM 677 C CA . ALA A 1 89 ? -10.708 8.774 6.857 1.00 84.94 89 ALA A CA 1
ATOM 678 C C . ALA A 1 89 ? -10.382 7.589 7.792 1.00 84.94 89 ALA A C 1
ATOM 680 O O . ALA A 1 89 ? -11.218 6.708 7.975 1.00 84.94 89 ALA A O 1
ATOM 681 N N . ASN A 1 90 ? -9.174 7.549 8.371 1.00 88.31 90 ASN A N 1
ATOM 682 C CA . ASN A 1 90 ? -8.678 6.464 9.227 1.00 88.31 90 ASN A CA 1
ATOM 683 C C . ASN A 1 90 ? -8.647 5.088 8.538 1.00 88.31 90 ASN A C 1
ATOM 685 O O . ASN A 1 90 ? -8.738 4.050 9.193 1.00 88.31 90 ASN A O 1
ATOM 689 N N . VAL A 1 91 ? -8.481 5.069 7.213 1.00 86.44 91 VAL A N 1
ATOM 690 C CA . VAL A 1 91 ? -8.240 3.838 6.456 1.00 86.44 91 VAL A CA 1
ATOM 691 C C . VAL A 1 91 ? -6.739 3.606 6.376 1.00 86.44 91 VAL A C 1
ATOM 693 O O . VAL A 1 91 ? -6.007 4.439 5.836 1.00 86.44 91 VAL A O 1
ATOM 696 N N . ALA A 1 92 ? -6.292 2.474 6.917 1.00 89.38 92 ALA A N 1
ATOM 697 C CA . ALA A 1 92 ? -4.908 2.029 6.858 1.00 89.38 92 ALA A CA 1
ATOM 698 C C . ALA A 1 92 ? -4.694 1.065 5.681 1.00 89.38 92 ALA A C 1
ATOM 700 O O . ALA A 1 92 ? -5.532 0.203 5.415 1.00 89.38 92 ALA A O 1
ATOM 701 N N . MET A 1 93 ? -3.554 1.182 5.003 1.00 92.38 93 MET A N 1
ATOM 702 C CA . MET A 1 93 ? -3.137 0.276 3.932 1.00 92.38 93 MET A CA 1
ATOM 703 C C . MET A 1 93 ? -1.644 -0.026 4.059 1.00 92.38 93 MET A C 1
ATOM 705 O O . MET A 1 93 ? -0.856 0.856 4.390 1.00 92.38 93 MET A O 1
ATOM 709 N N . SER A 1 94 ? -1.260 -1.267 3.762 1.00 91.44 94 SER A N 1
ATOM 710 C CA . SER A 1 94 ? 0.130 -1.691 3.589 1.00 91.44 94 SER A CA 1
ATOM 711 C C . SER A 1 94 ? 0.226 -2.526 2.317 1.00 91.44 94 SER A C 1
ATOM 713 O O . SER A 1 94 ? -0.561 -3.452 2.123 1.00 91.44 94 SER A O 1
ATOM 715 N N . ALA A 1 95 ? 1.156 -2.178 1.433 1.00 90.50 95 ALA A N 1
ATOM 716 C CA . ALA A 1 95 ? 1.422 -2.878 0.189 1.00 90.50 95 ALA A CA 1
ATOM 717 C C . ALA A 1 95 ? 2.944 -2.924 -0.057 1.00 90.50 95 ALA A C 1
ATOM 719 O O . ALA A 1 95 ? 3.579 -1.878 -0.092 1.00 90.50 95 ALA A O 1
ATOM 720 N N . THR A 1 96 ? 3.574 -4.088 -0.235 1.00 89.50 96 THR A N 1
ATOM 721 C CA . THR A 1 96 ? 2.986 -5.419 -0.478 1.00 89.50 96 THR A CA 1
ATOM 722 C C . THR A 1 96 ? 3.675 -6.530 0.315 1.00 89.50 96 THR A C 1
ATOM 724 O O . THR A 1 96 ? 4.841 -6.421 0.675 1.00 89.50 96 THR A O 1
ATOM 727 N N . GLU A 1 97 ? 2.936 -7.608 0.571 1.00 86.56 97 GLU A N 1
ATOM 728 C CA . GLU A 1 97 ? 3.487 -8.908 0.943 1.00 86.56 97 GLU A CA 1
ATOM 729 C C . GLU A 1 97 ? 3.691 -9.701 -0.352 1.00 86.56 97 GLU A C 1
ATOM 731 O O . GLU A 1 97 ? 2.721 -10.112 -0.998 1.00 86.56 97 GLU A O 1
ATOM 736 N N . THR A 1 98 ? 4.946 -9.876 -0.777 1.00 85.00 98 THR A N 1
ATOM 737 C CA . THR A 1 98 ? 5.223 -10.616 -2.015 1.00 85.00 98 THR A CA 1
ATOM 738 C C . THR A 1 98 ? 4.872 -12.085 -1.803 1.00 85.00 98 THR A C 1
ATOM 740 O O . THR A 1 98 ? 5.548 -12.790 -1.062 1.00 85.00 98 THR A O 1
ATOM 743 N N . SER A 1 99 ? 3.834 -12.562 -2.487 1.00 86.88 99 SER A N 1
ATOM 744 C CA . SER A 1 99 ? 3.393 -13.953 -2.392 1.00 86.88 99 SER A CA 1
ATOM 745 C C . SER A 1 99 ? 3.890 -14.807 -3.565 1.00 86.88 99 SER A C 1
ATOM 747 O O . SER A 1 99 ? 4.694 -14.379 -4.396 1.00 86.88 99 SER A O 1
ATOM 749 N N . THR A 1 100 ? 3.413 -16.046 -3.624 1.00 87.81 100 THR A N 1
ATOM 750 C CA . THR A 1 100 ? 3.793 -17.031 -4.639 1.00 87.81 100 THR A CA 1
ATOM 751 C C . THR A 1 100 ? 2.700 -17.212 -5.692 1.00 87.81 100 THR A C 1
ATOM 753 O O . THR A 1 100 ? 1.535 -16.877 -5.492 1.00 87.81 100 THR A O 1
ATOM 756 N N . THR A 1 101 ? 3.087 -17.753 -6.844 1.00 88.75 101 THR A N 1
ATOM 757 C CA . THR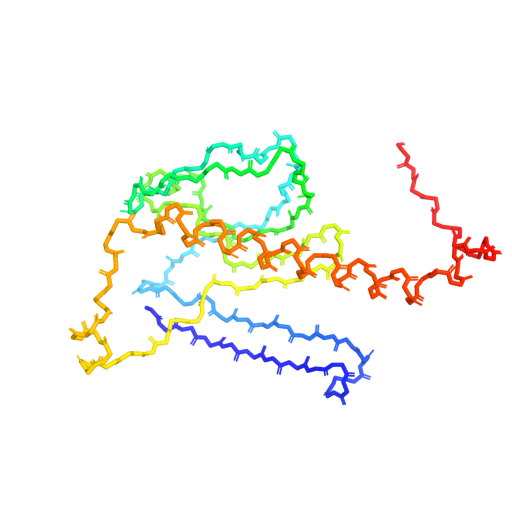 A 1 101 ? 2.181 -18.177 -7.919 1.00 88.75 101 THR A CA 1
ATOM 758 C C . THR A 1 101 ? 2.677 -19.507 -8.498 1.00 88.75 101 THR A C 1
ATOM 760 O O . THR A 1 101 ? 3.691 -20.040 -8.045 1.00 88.75 101 THR A O 1
ATOM 763 N N . ASN A 1 102 ? 1.977 -20.080 -9.479 1.00 93.88 102 ASN A N 1
ATOM 764 C CA . ASN A 1 102 ? 2.373 -21.336 -10.117 1.00 93.88 102 ASN A CA 1
ATOM 765 C C . ASN A 1 102 ? 2.179 -21.310 -11.642 1.00 93.88 102 ASN A C 1
ATOM 767 O O . ASN A 1 102 ? 1.421 -20.507 -12.183 1.00 93.88 102 ASN A O 1
ATOM 771 N N . SER A 1 103 ? 2.851 -22.224 -12.344 1.00 96.88 103 SER A N 1
ATOM 772 C CA . SER A 1 103 ? 2.859 -22.276 -13.812 1.00 96.88 103 SER A CA 1
ATOM 773 C C . SER A 1 103 ? 1.491 -22.537 -14.445 1.00 96.88 103 SER A C 1
ATOM 775 O O . SER A 1 103 ? 1.275 -22.125 -15.579 1.00 96.88 103 SER A O 1
ATOM 777 N N . ARG A 1 104 ? 0.554 -23.184 -13.735 1.00 93.00 104 ARG A N 1
ATOM 778 C CA . ARG A 1 104 ? -0.780 -23.490 -14.276 1.00 93.00 104 ARG A CA 1
ATOM 779 C C . ARG A 1 104 ? -1.599 -22.218 -14.462 1.00 93.00 104 ARG A C 1
ATOM 781 O O . ARG A 1 104 ? -2.150 -22.018 -15.537 1.00 93.00 104 ARG A O 1
ATOM 788 N N . VAL A 1 105 ? -1.637 -21.345 -13.449 1.00 89.94 105 VAL A N 1
ATOM 789 C CA . VAL A 1 105 ? -2.338 -20.055 -13.571 1.00 89.94 105 VAL A CA 1
ATOM 790 C C . VAL A 1 105 ? -1.598 -19.115 -14.518 1.00 89.94 105 VAL A C 1
ATOM 792 O O . VAL A 1 105 ? -2.234 -18.516 -15.371 1.00 89.94 105 VAL A O 1
ATOM 795 N N . LEU A 1 106 ? -0.262 -19.075 -14.467 1.00 84.94 106 LEU A N 1
ATOM 796 C CA . LEU A 1 106 ? 0.530 -18.231 -15.369 1.00 84.94 106 LEU A CA 1
ATOM 797 C C . LEU A 1 106 ? 0.459 -18.655 -16.841 1.00 84.94 106 LEU A C 1
ATOM 799 O O . LEU A 1 106 ? 0.714 -17.834 -17.716 1.00 84.94 106 LEU A O 1
ATOM 803 N N . GLY A 1 107 ? 0.144 -19.922 -17.124 1.00 89.00 107 GLY A N 1
ATOM 804 C CA . GLY A 1 107 ? -0.092 -20.397 -18.486 1.00 89.00 107 GLY A CA 1
ATOM 805 C C . GLY A 1 107 ? -1.407 -19.888 -19.083 1.00 89.00 107 GLY A C 1
ATOM 806 O O . GLY A 1 107 ? -1.508 -19.784 -20.302 1.00 89.00 107 GLY A O 1
ATOM 807 N N . VAL A 1 108 ? -2.392 -19.562 -18.237 1.00 94.44 108 VAL A N 1
ATOM 808 C CA . VAL A 1 108 ? -3.698 -19.018 -18.648 1.00 94.44 108 VAL A CA 1
ATOM 809 C C . VAL A 1 108 ? -3.714 -17.490 -18.565 1.00 94.44 108 VAL A C 1
ATOM 811 O O . VAL A 1 108 ? -4.225 -16.839 -19.470 1.00 94.44 108 VAL A O 1
ATOM 814 N N . ASP A 1 109 ? -3.129 -16.925 -17.508 1.00 87.44 109 ASP A N 1
ATOM 815 C CA . ASP A 1 109 ? -3.043 -15.487 -17.243 1.00 87.44 109 ASP A CA 1
ATOM 816 C C . ASP A 1 109 ? -1.594 -15.095 -16.879 1.00 87.44 109 ASP A C 1
ATOM 818 O O . ASP A 1 109 ? -1.194 -15.129 -15.707 1.00 87.44 109 ASP A O 1
ATOM 822 N N . PRO A 1 110 ? -0.748 -14.804 -17.886 1.00 87.19 110 PRO A N 1
ATOM 823 C CA . PRO A 1 110 ? 0.640 -14.417 -17.666 1.00 87.19 110 PRO A CA 1
ATOM 824 C C . PRO A 1 110 ? 0.775 -13.045 -16.993 1.00 87.19 110 PRO A C 1
ATOM 826 O O . PRO A 1 110 ? -0.020 -12.134 -17.208 1.00 87.19 110 PRO A O 1
ATOM 829 N N . MET A 1 111 ? 1.878 -12.835 -16.268 1.00 85.06 111 MET A N 1
ATOM 830 C CA . MET A 1 111 ? 2.178 -11.535 -15.655 1.00 85.06 111 MET A CA 1
ATOM 831 C C . MET A 1 111 ? 2.242 -10.401 -16.689 1.00 85.06 111 MET A C 1
ATOM 833 O O . MET A 1 111 ? 3.037 -10.443 -17.635 1.00 85.06 111 MET A O 1
ATOM 837 N N . ASN A 1 112 ? 1.488 -9.327 -16.450 1.00 84.50 112 ASN A N 1
ATOM 838 C CA . ASN A 1 112 ? 1.544 -8.137 -17.290 1.00 84.50 112 ASN A CA 1
ATOM 839 C C . ASN A 1 112 ? 2.765 -7.265 -16.953 1.00 84.50 112 ASN A C 1
ATOM 841 O O . ASN A 1 112 ? 2.756 -6.457 -16.023 1.00 84.50 112 ASN A O 1
ATOM 845 N N . LYS A 1 113 ? 3.815 -7.373 -17.773 1.00 78.44 113 LYS A N 1
ATOM 846 C CA . LYS A 1 113 ? 5.056 -6.592 -17.614 1.00 78.44 113 LYS A CA 1
ATOM 847 C C . LYS A 1 113 ? 4.867 -5.075 -17.758 1.00 78.44 113 LYS A C 1
ATOM 849 O O . LYS A 1 113 ? 5.726 -4.324 -17.305 1.00 78.44 113 LYS A O 1
ATOM 854 N N . LYS A 1 114 ? 3.776 -4.616 -18.384 1.00 77.50 114 LYS A N 1
ATOM 855 C CA . LYS A 1 114 ? 3.481 -3.186 -18.587 1.00 77.50 114 LYS A CA 1
ATOM 856 C C . LYS A 1 114 ? 2.684 -2.560 -17.431 1.00 77.50 114 LYS A C 1
ATOM 858 O O . LYS A 1 114 ? 2.450 -1.357 -17.454 1.00 77.50 114 LYS A O 1
ATOM 863 N N . GLY A 1 115 ? 2.323 -3.334 -16.403 1.00 71.81 115 GLY A N 1
ATOM 864 C CA . GLY A 1 115 ? 1.560 -2.860 -15.243 1.00 71.81 115 GLY A CA 1
ATOM 865 C C . GLY A 1 115 ? 0.052 -3.075 -15.378 1.00 71.81 115 GLY A C 1
ATOM 866 O O . GLY A 1 115 ? -0.384 -4.003 -16.054 1.00 71.81 115 GLY A O 1
ATOM 867 N N . ILE A 1 116 ? -0.749 -2.255 -14.695 1.00 68.94 116 ILE A N 1
ATOM 868 C CA . ILE A 1 116 ? -2.212 -2.363 -14.747 1.00 68.94 116 ILE A CA 1
ATOM 869 C C . ILE A 1 116 ? -2.726 -1.772 -16.068 1.00 68.94 116 ILE A C 1
ATOM 871 O O . ILE A 1 116 ? -2.330 -0.682 -16.460 1.00 68.94 116 ILE A O 1
ATOM 875 N N . GLY A 1 117 ? -3.570 -2.509 -16.793 1.00 60.12 117 GLY A N 1
ATOM 876 C CA . GLY A 1 117 ? -4.295 -1.958 -17.945 1.00 60.12 117 GLY A CA 1
ATOM 877 C C . GLY A 1 117 ? -5.470 -1.086 -17.491 1.00 60.12 117 GLY A C 1
ATOM 878 O O . GLY A 1 117 ? -5.925 -1.221 -16.354 1.00 60.12 117 GLY A O 1
ATOM 879 N N . GLU A 1 118 ? -5.998 -0.243 -18.383 1.00 58.50 118 GLU A N 1
ATOM 880 C CA . GLU A 1 118 ? -7.110 0.687 -18.094 1.00 58.50 118 GLU A CA 1
ATOM 881 C C . GLU A 1 118 ? -8.326 -0.016 -17.465 1.00 58.50 118 GLU A C 1
ATOM 883 O O . GLU A 1 118 ? -8.916 0.476 -16.503 1.00 58.50 118 GLU A O 1
ATOM 888 N N . GLU A 1 119 ? -8.668 -1.219 -17.936 1.00 60.56 119 GLU A N 1
ATOM 889 C CA . GLU A 1 119 ? -9.784 -1.999 -17.390 1.00 60.56 119 GLU A CA 1
ATOM 890 C C . GLU A 1 119 ? -9.562 -2.404 -15.922 1.00 60.56 119 GLU A C 1
ATOM 892 O O . GLU A 1 119 ? -10.470 -2.304 -15.092 1.00 60.56 119 GLU A O 1
ATOM 897 N N . LEU A 1 120 ? -8.346 -2.840 -15.578 1.00 64.56 120 LEU A N 1
ATOM 898 C CA . LEU A 1 120 ? -8.001 -3.219 -14.208 1.00 64.56 120 LEU A CA 1
ATOM 899 C C . LEU A 1 120 ? -7.903 -1.986 -13.304 1.00 64.56 120 LEU A C 1
ATOM 901 O O . LEU A 1 120 ? -8.327 -2.045 -12.152 1.00 64.56 120 LEU A O 1
ATOM 905 N N . GLN A 1 121 ? -7.415 -0.861 -13.829 1.00 64.25 121 GLN A N 1
ATOM 906 C CA . GLN A 1 121 ? -7.401 0.417 -13.121 1.00 64.25 121 GLN A CA 1
ATOM 907 C C . GLN A 1 121 ? -8.820 0.880 -12.768 1.00 64.25 121 GLN A C 1
ATOM 909 O O . GLN A 1 121 ? -9.073 1.212 -11.613 1.00 64.25 121 GLN A O 1
ATOM 914 N N . MET A 1 122 ? -9.768 0.828 -13.711 1.00 63.81 122 MET A N 1
ATOM 915 C CA . MET A 1 122 ? -11.173 1.167 -13.440 1.00 63.81 122 MET A CA 1
ATOM 916 C C . MET A 1 122 ? -11.796 0.246 -12.383 1.00 63.81 122 MET A C 1
ATOM 918 O O . MET A 1 122 ? -12.510 0.712 -11.492 1.00 63.81 122 MET A O 1
ATOM 922 N N . LYS A 1 123 ? -11.506 -1.062 -12.441 1.00 69.94 123 LYS A N 1
ATOM 923 C CA . LYS A 1 123 ? -11.971 -2.026 -11.428 1.00 69.94 123 LYS A CA 1
ATOM 924 C C . LYS A 1 123 ? -11.379 -1.730 -10.046 1.00 69.94 123 LYS A C 1
ATOM 926 O O . LYS A 1 123 ? -12.121 -1.746 -9.066 1.00 69.94 123 LYS A O 1
ATOM 931 N N . LEU A 1 124 ? -10.082 -1.422 -9.969 1.00 67.31 124 LEU A N 1
ATOM 932 C CA . LEU A 1 124 ? -9.405 -1.054 -8.721 1.00 67.31 124 LEU A CA 1
ATOM 933 C C . LEU A 1 124 ? -9.937 0.263 -8.152 1.00 67.31 124 LEU A C 1
ATOM 935 O O . LEU A 1 124 ? -10.202 0.333 -6.956 1.00 67.31 124 LEU A O 1
ATOM 939 N N . GLN A 1 125 ? -10.160 1.276 -8.993 1.00 67.69 125 GLN A N 1
ATOM 940 C CA . GLN A 1 125 ? -10.735 2.549 -8.559 1.00 67.69 125 GLN A CA 1
ATOM 941 C C . GLN A 1 125 ? -12.134 2.342 -7.978 1.00 67.69 125 GLN A C 1
ATOM 943 O O . GLN A 1 125 ? -12.408 2.771 -6.862 1.00 67.69 125 GLN A O 1
ATOM 948 N N . LYS A 1 126 ? -12.987 1.581 -8.671 1.00 71.44 126 LYS A N 1
ATOM 949 C CA . LYS A 1 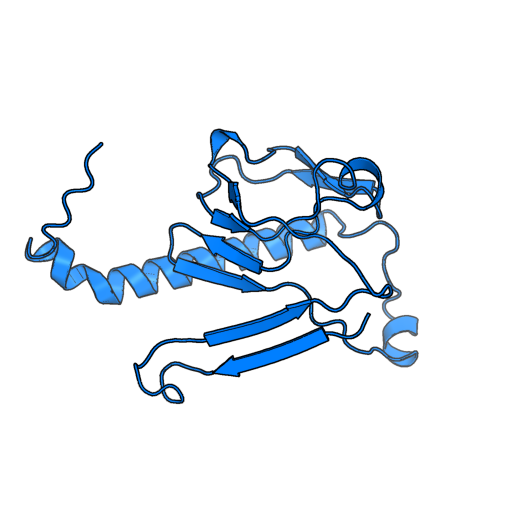126 ? -14.328 1.253 -8.178 1.00 71.44 126 LYS A CA 1
ATOM 950 C C . LYS A 1 126 ? -14.290 0.495 -6.846 1.00 71.44 126 LYS A C 1
ATOM 952 O O . LYS A 1 126 ? -15.087 0.790 -5.960 1.00 71.44 126 LYS A O 1
ATOM 957 N N . ALA A 1 127 ? -13.377 -0.466 -6.694 1.00 68.44 127 ALA A N 1
ATOM 958 C CA . ALA A 1 127 ? -13.205 -1.205 -5.443 1.00 68.44 127 ALA A CA 1
ATOM 959 C C . ALA A 1 127 ? -12.708 -0.299 -4.301 1.00 68.44 127 ALA A C 1
ATOM 961 O O . ALA A 1 127 ? -13.196 -0.403 -3.172 1.00 68.44 127 ALA A O 1
ATOM 962 N N . ASN A 1 128 ? -11.789 0.625 -4.596 1.00 68.69 128 ASN A N 1
ATOM 963 C CA . ASN A 1 128 ? -11.321 1.629 -3.643 1.00 68.69 128 ASN A CA 1
ATOM 964 C C . ASN A 1 128 ? -12.450 2.570 -3.220 1.00 68.69 128 ASN A C 1
ATOM 966 O O . ASN A 1 128 ? -12.617 2.787 -2.026 1.00 68.69 128 ASN A O 1
ATOM 970 N N . ASP A 1 129 ? -13.263 3.065 -4.155 1.00 70.69 129 ASP A N 1
ATOM 971 C CA . ASP A 1 129 ? -14.391 3.952 -3.852 1.00 70.69 129 ASP A CA 1
ATOM 972 C C . ASP A 1 129 ? -15.448 3.244 -3.000 1.00 70.69 129 ASP A C 1
ATOM 974 O O . ASP A 1 129 ? -15.957 3.810 -2.033 1.00 70.69 129 ASP A O 1
ATOM 978 N N . GLN A 1 130 ? -15.740 1.976 -3.306 1.00 72.81 130 GLN A N 1
ATOM 979 C CA . GLN A 1 130 ? -16.628 1.147 -2.489 1.00 72.81 130 GLN A CA 1
ATOM 980 C C . GLN A 1 130 ? -16.074 0.940 -1.078 1.00 72.81 130 GLN A C 1
ATOM 982 O O . GLN A 1 130 ? -16.819 1.060 -0.107 1.00 72.81 130 GLN A O 1
ATOM 987 N N . THR A 1 131 ? -14.774 0.671 -0.952 1.00 70.50 131 THR A N 1
ATOM 988 C CA . THR A 1 131 ? -14.115 0.474 0.347 1.00 70.50 131 THR A CA 1
ATOM 989 C C . THR A 1 131 ? -14.069 1.773 1.148 1.00 70.50 131 THR A C 1
ATOM 991 O O . THR A 1 131 ? -14.399 1.776 2.331 1.00 70.50 131 THR A O 1
ATOM 994 N N . ALA A 1 132 ? -13.725 2.891 0.507 1.00 64.19 132 ALA A N 1
ATOM 995 C CA . ALA A 1 132 ? -13.712 4.216 1.115 1.00 64.19 132 ALA A CA 1
ATOM 996 C C . ALA A 1 132 ? -15.115 4.627 1.569 1.00 64.19 132 ALA A C 1
ATOM 998 O O . ALA A 1 132 ? -15.278 5.121 2.683 1.00 64.19 132 ALA A O 1
ATOM 999 N N . LYS A 1 133 ? -16.139 4.355 0.751 1.00 71.81 133 LYS A N 1
ATOM 1000 C CA . LYS A 1 133 ? -17.535 4.576 1.125 1.00 71.81 133 LYS A CA 1
ATOM 1001 C C . LYS A 1 133 ? -17.957 3.692 2.294 1.00 71.81 133 LYS A C 1
ATOM 1003 O O . LYS A 1 133 ? -18.547 4.201 3.235 1.00 71.81 133 LYS A O 1
ATOM 1008 N N . ALA A 1 134 ? -17.619 2.406 2.281 1.00 71.94 134 ALA A N 1
ATOM 1009 C CA . ALA A 1 134 ? -17.928 1.510 3.393 1.00 71.94 134 ALA A CA 1
ATOM 1010 C C . ALA A 1 134 ? -17.236 1.951 4.694 1.00 71.94 134 ALA A C 1
ATOM 1012 O O . ALA A 1 134 ? -17.847 1.908 5.760 1.00 71.94 134 ALA A O 1
ATOM 1013 N N . ALA A 1 135 ? -15.987 2.418 4.610 1.00 63.38 135 ALA A N 1
ATOM 1014 C CA . ALA A 1 135 ? -15.259 2.975 5.746 1.00 63.38 135 ALA A CA 1
ATOM 1015 C C . ALA A 1 135 ? -15.905 4.272 6.259 1.00 63.38 135 ALA A C 1
ATOM 1017 O O . ALA A 1 135 ? -16.085 4.421 7.466 1.00 63.38 135 ALA A O 1
ATOM 1018 N N . TYR A 1 136 ? -16.309 5.172 5.358 1.00 65.62 136 TYR A N 1
ATOM 1019 C CA . TYR A 1 136 ? -17.038 6.394 5.702 1.00 65.62 136 TYR A CA 1
ATOM 1020 C C . TYR A 1 136 ? -18.389 6.087 6.358 1.00 65.62 136 TYR A C 1
ATOM 1022 O O . TYR A 1 136 ? -18.682 6.614 7.426 1.00 65.62 136 TYR A O 1
ATOM 1030 N N . ASP A 1 137 ? -19.187 5.199 5.768 1.00 69.31 137 ASP A N 1
ATOM 1031 C CA . ASP A 1 137 ? -20.500 4.817 6.292 1.00 69.31 137 ASP A CA 1
ATOM 1032 C C . ASP A 1 137 ? -20.356 4.144 7.672 1.00 69.31 137 ASP A C 1
ATOM 1034 O O . ASP A 1 137 ? -21.140 4.404 8.584 1.00 69.31 137 ASP A O 1
ATOM 1038 N N . ALA A 1 138 ? -19.313 3.329 7.869 1.00 64.38 138 ALA A N 1
ATOM 1039 C CA . ALA A 1 138 ? -18.985 2.757 9.173 1.00 64.38 138 ALA A CA 1
ATOM 1040 C C . ALA A 1 138 ? -18.556 3.829 10.188 1.00 64.38 138 ALA A C 1
ATOM 1042 O O . ALA A 1 138 ? -19.001 3.787 11.333 1.00 64.38 138 ALA A O 1
ATOM 1043 N N . ALA A 1 139 ? -17.739 4.804 9.779 1.00 55.62 139 ALA A N 1
ATOM 1044 C CA . ALA A 1 139 ? -17.354 5.926 10.630 1.00 55.62 139 ALA A CA 1
ATOM 1045 C C . ALA A 1 139 ? -18.580 6.762 11.029 1.00 55.62 139 ALA A C 1
ATOM 1047 O O . ALA A 1 139 ? -18.782 7.012 12.212 1.00 55.62 139 ALA A O 1
ATOM 1048 N N . MET A 1 140 ? -19.451 7.109 10.081 1.00 64.12 140 MET A N 1
ATOM 1049 C CA . MET A 1 140 ? -20.689 7.845 10.351 1.00 64.12 140 MET A CA 1
ATOM 1050 C C . MET A 1 140 ? -21.671 7.053 11.207 1.00 64.12 140 MET A C 1
ATOM 1052 O O . MET A 1 140 ? -22.360 7.639 12.026 1.00 64.12 140 MET A O 1
ATOM 1056 N N . LYS A 1 141 ? -21.714 5.725 11.099 1.00 67.44 141 LYS A N 1
ATOM 1057 C CA . LYS A 1 141 ? -22.512 4.898 12.013 1.00 67.44 141 LYS A CA 1
ATOM 1058 C C . LYS A 1 141 ? -21.955 4.897 13.440 1.00 67.44 141 LYS A C 1
ATOM 1060 O O . LYS A 1 141 ? -22.723 4.840 14.390 1.00 67.44 141 LYS A O 1
ATOM 1065 N N . CYS A 1 142 ? -20.634 4.933 13.594 1.00 54.47 142 CYS A N 1
ATOM 1066 C CA . CYS A 1 142 ? -19.983 4.958 14.905 1.00 54.47 142 CYS A CA 1
ATOM 1067 C C . CYS A 1 142 ? -19.992 6.352 15.555 1.00 54.47 142 CYS A C 1
ATOM 1069 O O . CYS A 1 142 ? -20.024 6.443 16.777 1.00 54.47 142 CYS A O 1
ATOM 1071 N N . PHE A 1 143 ? -19.942 7.421 14.756 1.00 52.69 143 PHE A N 1
ATOM 1072 C CA . PHE A 1 143 ? -19.848 8.808 15.227 1.00 52.69 143 PHE A CA 1
ATOM 1073 C C . PHE A 1 143 ? -21.129 9.628 15.023 1.00 52.69 143 PHE A C 1
ATOM 1075 O O . PHE A 1 143 ? -21.211 10.739 15.540 1.00 52.69 143 PHE A O 1
ATOM 1082 N N . GLY A 1 144 ? -22.118 9.117 14.288 1.00 51.03 144 GLY A N 1
ATOM 1083 C CA . GLY A 1 144 ? -23.350 9.825 13.923 1.00 51.03 144 GLY A CA 1
ATOM 1084 C C . GLY A 1 144 ? -24.123 10.312 15.140 1.00 51.03 144 GLY A C 1
ATOM 1085 O O . GLY A 1 144 ? -24.439 11.495 15.216 1.00 51.03 144 GLY A O 1
ATOM 1086 N N . ASP A 1 145 ? -24.266 9.462 16.157 1.00 51.41 145 ASP A N 1
ATOM 1087 C CA . ASP A 1 145 ? -24.902 9.838 17.423 1.00 51.41 145 ASP A CA 1
ATOM 1088 C C . ASP A 1 145 ? -24.131 10.962 18.147 1.00 51.41 145 ASP A C 1
ATOM 1090 O O . ASP A 1 145 ? -24.729 11.820 18.795 1.00 51.41 145 ASP A O 1
ATOM 1094 N N . CYS A 1 146 ? -22.799 11.021 18.014 1.00 49.03 146 CYS A N 1
ATOM 1095 C CA . CYS A 1 146 ? -21.973 12.086 18.601 1.00 49.03 146 CYS A CA 1
ATOM 1096 C C . CYS A 1 146 ? -22.054 13.415 17.827 1.00 49.03 146 CYS A C 1
ATOM 1098 O O . CYS A 1 146 ? -21.834 14.476 18.418 1.00 49.03 146 CYS A O 1
ATOM 1100 N N . VAL A 1 147 ? -22.346 13.363 16.522 1.00 48.41 147 VAL A N 1
ATOM 1101 C CA . VAL A 1 147 ? -22.536 14.538 15.653 1.00 48.41 147 VAL A CA 1
ATOM 1102 C C . VAL A 1 147 ? -23.949 15.107 15.814 1.00 48.41 147 VAL A C 1
ATOM 1104 O O . VAL A 1 147 ? -24.095 16.319 15.950 1.00 48.41 147 VAL A O 1
ATOM 1107 N N . GLU A 1 148 ? -24.976 14.255 15.876 1.00 47.81 148 GLU A N 1
ATOM 1108 C CA . GLU A 1 148 ? -26.379 14.674 16.035 1.00 47.81 148 GLU A CA 1
ATOM 1109 C C . GLU A 1 148 ? -26.680 15.259 17.422 1.00 47.81 148 GLU A C 1
ATOM 1111 O O . GLU A 1 148 ? -27.488 16.176 17.548 1.00 47.81 148 GLU A O 1
ATOM 1116 N N . THR A 1 149 ? -25.994 14.788 18.467 1.00 49.59 149 THR A N 1
ATOM 1117 C CA . THR A 1 149 ? -26.174 15.291 19.842 1.00 49.59 149 THR A CA 1
ATOM 1118 C C . THR A 1 149 ? -25.285 16.490 20.189 1.00 49.59 149 THR A C 1
ATOM 1120 O O . THR A 1 149 ? -25.369 17.015 21.299 1.00 49.59 149 THR A O 1
ATOM 1123 N N . GLY A 1 150 ? -24.416 16.938 19.272 1.00 47.31 150 GLY A N 1
ATOM 1124 C CA . GLY A 1 150 ? -23.479 18.042 19.519 1.00 47.31 150 GLY A CA 1
ATOM 1125 C C . GLY A 1 150 ? -22.386 17.737 20.556 1.00 47.31 150 GLY A C 1
ATOM 1126 O O . GLY A 1 150 ? -21.690 18.650 21.001 1.00 47.31 150 GLY A O 1
ATOM 1127 N N . ALA A 1 151 ? -22.212 16.470 20.946 1.00 50.47 151 ALA A N 1
ATOM 1128 C CA . ALA A 1 151 ? -21.225 16.051 21.943 1.00 50.47 151 ALA A CA 1
ATOM 1129 C C . ALA A 1 151 ? -19.779 16.090 21.413 1.00 50.47 151 ALA A C 1
ATOM 1131 O O . ALA A 1 151 ? -18.827 16.140 22.197 1.00 50.47 151 ALA A O 1
ATOM 1132 N N . LEU A 1 152 ? -19.591 16.103 20.088 1.00 46.72 152 LEU A N 1
ATOM 1133 C CA . LEU A 1 152 ? -18.274 16.192 19.461 1.00 46.72 152 LEU A CA 1
ATOM 1134 C C . LEU A 1 152 ? -17.750 17.647 19.453 1.00 46.72 152 LEU A C 1
ATOM 1136 O O . LEU A 1 152 ? -17.659 18.292 18.411 1.00 46.72 152 LEU A O 1
ATOM 1140 N N . GLN A 1 153 ? -17.356 18.180 20.616 1.00 44.72 153 GLN A N 1
ATOM 1141 C CA . GLN A 1 153 ? -16.573 19.426 20.704 1.00 44.72 153 GLN A CA 1
ATOM 1142 C C . GLN A 1 153 ? -15.104 19.200 20.300 1.00 44.72 153 GLN A C 1
ATOM 1144 O O . GLN A 1 153 ? -14.179 19.497 21.054 1.00 44.72 153 GLN A O 1
ATOM 1149 N N . ILE A 1 154 ? -14.851 18.681 19.099 1.00 45.00 154 ILE A N 1
ATOM 1150 C CA . ILE A 1 154 ? -13.509 18.761 18.517 1.00 45.00 154 ILE A CA 1
ATOM 1151 C C . ILE A 1 154 ? -13.458 20.073 17.739 1.00 45.00 154 ILE A C 1
ATOM 1153 O O . ILE A 1 154 ? -13.873 20.151 16.584 1.00 45.00 154 ILE A O 1
ATOM 1157 N N . LYS A 1 155 ? -12.954 21.129 18.391 1.00 35.97 155 LYS A N 1
ATOM 1158 C CA . LYS A 1 155 ? -12.486 22.332 17.693 1.00 35.97 155 LYS A CA 1
ATOM 1159 C C . LYS A 1 155 ? -11.311 21.931 16.802 1.00 35.97 155 LYS A C 1
ATOM 1161 O O . LYS A 1 155 ? -10.163 21.916 17.240 1.00 35.97 155 LYS A O 1
ATOM 1166 N N . LEU A 1 156 ? -11.599 21.605 15.548 1.00 32.88 156 LEU A N 1
ATOM 1167 C CA . LEU A 1 156 ? -10.608 21.720 14.491 1.00 32.88 156 LEU A CA 1
ATOM 1168 C C . LEU A 1 156 ? -10.433 23.221 14.258 1.00 32.88 156 LEU A C 1
ATOM 1170 O O . LEU A 1 156 ? -11.291 23.867 13.662 1.00 32.88 156 LEU A O 1
ATOM 1174 N N . ASN A 1 157 ? -9.371 23.786 14.833 1.00 35.81 157 ASN A N 1
ATOM 1175 C CA . ASN A 1 157 ? -8.924 25.122 14.465 1.00 35.81 157 ASN A CA 1
ATOM 1176 C C . ASN A 1 157 ? -8.608 25.091 12.964 1.00 35.81 157 ASN A C 1
ATOM 1178 O O . ASN A 1 157 ? -7.761 24.302 12.539 1.00 35.81 157 ASN A O 1
ATOM 1182 N N . TYR A 1 158 ? -9.346 25.889 12.192 1.00 43.12 158 TYR A N 1
ATOM 1183 C CA . TYR A 1 158 ? -8.972 26.268 10.833 1.00 43.12 158 TYR A CA 1
ATOM 1184 C C . TYR A 1 158 ? -7.661 27.057 10.856 1.00 43.12 158 TYR A C 1
ATOM 1186 O O . TYR A 1 158 ? -7.469 27.831 11.825 1.00 43.12 158 TYR A O 1
#

InterPro domains:
  IPR005322 Peptidase C69 [PF03577] (3-135)

Secondary structure (DSSP, 8-state):
--EEEEEE-TTTSTTS--EEEEEE--SSS------EEE-GGGS-SEEE-TTT--EEEPPSSPPPEEE-P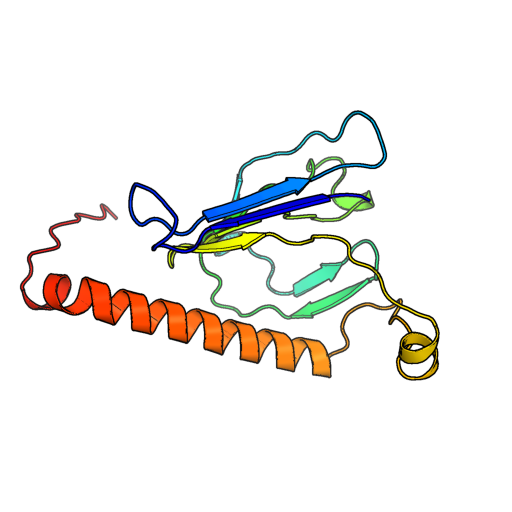PPHHHHHHH-----EEEBTT--EEE--------HHHHHHS---TT---HHHHHHHHHHHHHHHHHHHHHHHHHHHHHHHTT--------

Foldseek 3Di:
DAKDWDWDALVRDPNSDTDIDMGDDDPDPDFDKDKDKDALVNDDQWDAFLQLRDIAGDDSDDFIKIFIFGDPVCCNNHNTCRAWMATPLRDIDGDDRDDDDDPVVCVVPNDDSNPDDPVRSVVVVVVVVVVSVVSNVVVCVVCVVVVVVVVPPPPPPD

Organism: Lactobacillus helveticus (NCBI:txid1587)